Protein AF-A0A3V2P1W1-F1 (afdb_monomer)

pLDDT: mean 90.26, std 6.02, range [50.0, 93.62]

Radius of gyration: 10.5 Å; Cα contacts (8 Å, |Δi|>4): 64; chains: 1; bounding box: 25×20×25 Å

Foldseek 3Di:
DDVLLVQLLVLQVVCVVVVHFAFPVSSQVSCVVVVDDCPCVVVSLVVCVVVQQWDDDPGGIHGD

Solvent-accessible s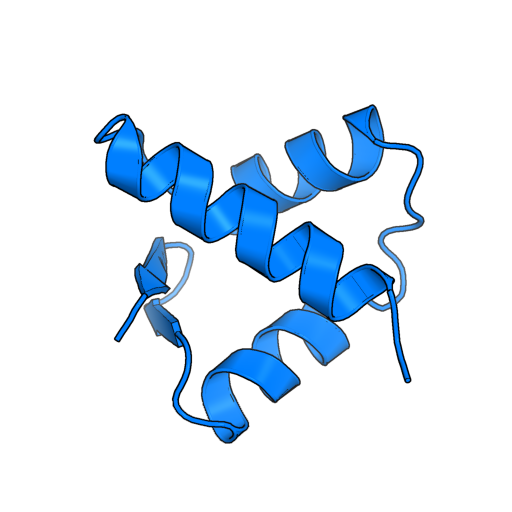urface area (backbone atoms only — not comparable to full-atom values): 3751 Å² total; per-residue (Å²): 138,60,65,69,48,56,52,51,49,50,54,51,53,49,29,56,75,68,71,43,88,42,29,59,69,56,54,50,52,52,41,44,76,74,69,50,78,71,90,54,46,69,61,45,49,54,46,39,38,73,71,62,51,29,47,74,59,94,54,41,42,47,76,101

Secondary structure (DSSP, 8-state):
--HHHHHHHHHHHHHHHTT---BHHHHHHHHHHTT--GGGHHHHHHHHHHTTSEEEETTEEEE-

Sequence (64 aa):
KTENHAALWQCIRTRTAHKEPCTIALLRDDMKKLGYEMKNFRRWLGKLEKDGVIYVDGDDVGPL

Organism: Salmonella enterica I (NCBI:txid59201)

Nearest PDB structures (foldseek):
  5v89-assembly2_C  TM=8.299E-01  e=3.020E-01  Homo sapiens
  8x7t-assembly1_B  TM=8.513E-01  e=8.524E-01  Thermococcus kodakarensis
  3dv8-assembly1_A-2  TM=6.287E-01  e=6.031E-01  Agathobacter rectalis ATCC 33656
  3f8m-assembly1_B  TM=7.491E-01  e=6.926E-01  Mycolicibacterium smegmatis MC2 155
  3l09-assembly2_C  TM=6.633E-01  e=6.338E+00  Jannaschia sp. CCS1

Structure (mmCIF, N/CA/C/O backbone):
data_AF-A0A3V2P1W1-F1
#
_entry.id   AF-A0A3V2P1W1-F1
#
loop_
_atom_site.group_PDB
_atom_site.id
_atom_site.type_symbol
_atom_site.label_atom_id
_atom_site.label_alt_id
_atom_site.label_comp_id
_atom_site.label_asym_id
_atom_site.label_entity_id
_atom_site.label_seq_id
_atom_site.pdbx_PDB_ins_code
_atom_site.Cartn_x
_atom_site.Cartn_y
_atom_site.Cartn_z
_atom_site.occupancy
_atom_site.B_iso_or_equiv
_atom_site.auth_seq_id
_atom_site.auth_comp_id
_atom_site.auth_asym_id
_atom_site.auth_atom_id
_atom_site.pdbx_PDB_model_num
ATOM 1 N N . LYS A 1 1 ? 7.741 -11.065 -10.574 1.00 50.00 1 LYS A N 1
ATOM 2 C CA . LYS A 1 1 ? 7.839 -11.375 -9.127 1.00 50.00 1 LYS A CA 1
ATOM 3 C C . LYS A 1 1 ? 8.504 -10.176 -8.482 1.00 50.00 1 LYS A C 1
ATOM 5 O O . LYS A 1 1 ? 9.635 -9.897 -8.834 1.00 50.00 1 LYS A O 1
ATOM 10 N N . THR A 1 2 ? 7.779 -9.368 -7.723 1.00 69.12 2 THR A N 1
ATOM 11 C CA . THR A 1 2 ? 8.229 -8.006 -7.401 1.00 69.12 2 THR A CA 1
ATOM 12 C C . THR A 1 2 ? 8.300 -7.845 -5.897 1.00 69.12 2 THR A C 1
ATOM 14 O O . THR A 1 2 ? 7.316 -7.438 -5.287 1.00 69.12 2 THR A O 1
ATOM 17 N N . GLU A 1 3 ? 9.461 -8.189 -5.343 1.00 85.31 3 GLU A N 1
ATOM 18 C CA . GLU A 1 3 ? 9.863 -8.090 -3.931 1.00 85.31 3 GLU A CA 1
ATOM 19 C C . GLU A 1 3 ? 9.325 -6.832 -3.232 1.00 85.31 3 GLU A C 1
ATOM 21 O O . GLU A 1 3 ? 8.758 -6.925 -2.152 1.00 85.31 3 GLU A O 1
ATOM 26 N N . ASN A 1 4 ? 9.324 -5.690 -3.923 1.00 88.56 4 ASN A N 1
ATOM 27 C CA . ASN A 1 4 ? 8.782 -4.419 -3.430 1.00 88.56 4 ASN A CA 1
ATOM 28 C C . ASN A 1 4 ? 7.308 -4.485 -2.980 1.00 88.56 4 ASN A C 1
ATOM 30 O O . ASN A 1 4 ? 6.933 -3.818 -2.023 1.00 88.56 4 ASN A O 1
ATOM 34 N N . HIS A 1 5 ? 6.461 -5.273 -3.655 1.00 88.81 5 HIS A N 1
ATOM 35 C CA . HIS A 1 5 ? 5.056 -5.436 -3.253 1.00 88.81 5 HIS A CA 1
ATOM 36 C C . HIS A 1 5 ? 4.947 -6.332 -2.022 1.00 88.81 5 HIS A C 1
ATOM 38 O O . HIS A 1 5 ? 4.105 -6.087 -1.167 1.00 88.81 5 HIS A O 1
ATOM 44 N N . ALA A 1 6 ? 5.808 -7.350 -1.921 1.00 89.88 6 ALA A N 1
ATOM 45 C CA . ALA A 1 6 ? 5.863 -8.209 -0.746 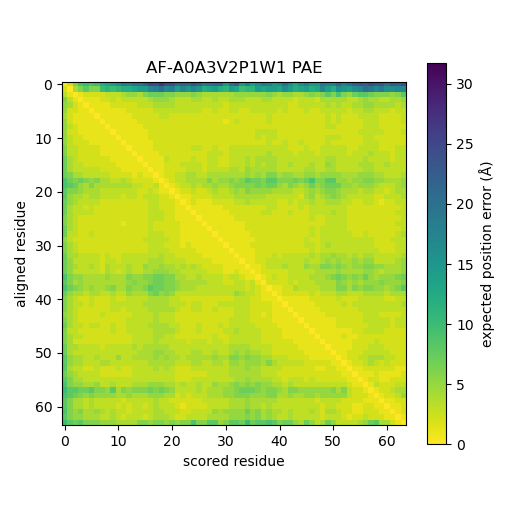1.00 89.88 6 ALA A CA 1
ATOM 46 C C . ALA A 1 6 ? 6.358 -7.422 0.476 1.00 89.88 6 ALA A C 1
ATOM 48 O O . ALA A 1 6 ? 5.749 -7.518 1.536 1.00 89.88 6 ALA A O 1
ATOM 49 N N . ALA A 1 7 ? 7.397 -6.597 0.313 1.00 92.19 7 ALA A N 1
ATOM 50 C CA . ALA A 1 7 ? 7.898 -5.705 1.354 1.00 92.19 7 ALA A CA 1
ATOM 51 C C . ALA A 1 7 ? 6.829 -4.697 1.802 1.00 92.19 7 ALA A C 1
ATOM 53 O O . ALA A 1 7 ? 6.552 -4.595 2.994 1.00 92.19 7 ALA A O 1
ATOM 54 N N . LEU A 1 8 ? 6.154 -4.037 0.852 1.00 92.81 8 LEU A N 1
ATOM 55 C CA . LEU A 1 8 ? 5.057 -3.114 1.151 1.00 92.81 8 LEU A CA 1
ATOM 56 C C . LEU A 1 8 ? 3.929 -3.804 1.925 1.00 92.81 8 LEU A C 1
ATOM 58 O O . LEU A 1 8 ? 3.466 -3.290 2.940 1.00 92.81 8 LEU A O 1
ATOM 62 N N . TRP A 1 9 ? 3.523 -4.992 1.478 1.00 92.75 9 TRP A N 1
ATOM 63 C CA . TRP A 1 9 ? 2.511 -5.779 2.170 1.00 92.75 9 TRP A CA 1
ATOM 64 C C . TRP A 1 9 ? 2.943 -6.165 3.591 1.00 92.75 9 TRP A C 1
ATOM 66 O O . TRP A 1 9 ? 2.137 -6.089 4.515 1.00 92.75 9 TRP A O 1
ATOM 76 N N . GLN A 1 10 ? 4.214 -6.526 3.803 1.00 92.25 10 GLN A N 1
ATOM 77 C CA . GLN A 1 10 ? 4.732 -6.796 5.149 1.00 92.25 10 GLN A CA 1
ATOM 78 C C . GLN A 1 10 ? 4.706 -5.553 6.049 1.00 92.25 10 GLN A C 1
ATOM 80 O O . GLN A 1 10 ? 4.354 -5.691 7.221 1.00 92.25 10 GLN A O 1
ATOM 85 N N . CYS A 1 11 ? 5.021 -4.359 5.533 1.00 93.38 11 CYS A N 1
ATOM 86 C CA . CYS A 1 11 ? 4.901 -3.112 6.298 1.00 93.38 11 CYS A CA 1
ATOM 87 C C . CYS A 1 11 ? 3.456 -2.878 6.754 1.00 93.38 11 CYS A C 1
ATOM 89 O O . CYS A 1 11 ? 3.221 -2.678 7.945 1.00 93.38 11 CYS A O 1
ATOM 91 N N . ILE A 1 12 ? 2.493 -2.986 5.832 1.00 92.56 12 ILE A N 1
ATOM 92 C CA . ILE A 1 12 ? 1.060 -2.815 6.126 1.00 92.56 12 ILE A CA 1
ATOM 93 C C . ILE A 1 12 ? 0.619 -3.829 7.183 1.00 92.56 12 ILE A C 1
ATOM 95 O O . ILE A 1 12 ? 0.111 -3.455 8.237 1.00 92.56 12 ILE A O 1
ATOM 99 N N . ARG A 1 13 ? 0.906 -5.117 6.957 1.00 92.62 13 ARG A N 1
ATOM 100 C CA . ARG A 1 13 ? 0.520 -6.196 7.873 1.00 92.62 13 ARG A CA 1
ATOM 101 C C . ARG A 1 13 ? 1.107 -6.018 9.273 1.00 92.62 13 ARG A C 1
ATOM 103 O O . ARG A 1 13 ? 0.417 -6.279 10.254 1.00 92.62 13 ARG A O 1
ATOM 110 N N . THR A 1 14 ? 2.366 -5.590 9.370 1.00 92.75 14 THR A N 1
ATOM 111 C CA . THR A 1 14 ? 3.036 -5.362 10.658 1.00 92.75 14 THR A CA 1
ATOM 112 C C . THR A 1 14 ? 2.379 -4.209 11.407 1.00 92.75 14 THR A C 1
ATOM 114 O O . THR A 1 14 ? 1.992 -4.385 12.558 1.00 92.75 14 THR A O 1
ATOM 117 N N . ARG A 1 15 ? 2.147 -3.066 10.752 1.00 91.69 15 ARG A N 1
ATOM 118 C CA . ARG A 1 15 ? 1.458 -1.929 11.384 1.00 91.69 15 ARG A CA 1
ATOM 119 C C . ARG A 1 15 ? 0.067 -2.303 11.879 1.00 91.69 15 ARG A C 1
ATOM 121 O O . ARG A 1 15 ? -0.260 -2.040 13.033 1.00 91.69 15 ARG A O 1
ATOM 128 N N . THR A 1 16 ? -0.718 -2.999 11.055 1.00 90.56 16 THR A N 1
ATOM 129 C CA . THR A 1 16 ? -2.056 -3.453 11.451 1.00 90.56 16 THR A CA 1
ATOM 130 C C . THR A 1 16 ? -2.007 -4.439 12.619 1.00 90.56 16 THR A C 1
ATOM 132 O O . THR A 1 16 ? -2.793 -4.310 13.556 1.00 90.56 16 THR A O 1
ATOM 135 N N . ALA A 1 17 ? -1.064 -5.388 12.623 1.00 90.62 17 ALA A N 1
ATOM 136 C CA . ALA A 1 17 ? -0.894 -6.331 13.732 1.00 90.62 17 ALA A CA 1
ATOM 137 C C . ALA A 1 17 ? -0.535 -5.626 15.052 1.00 90.62 17 ALA A C 1
ATOM 139 O O . ALA A 1 17 ? -0.985 -6.039 16.120 1.00 90.62 17 ALA A O 1
ATOM 140 N N . HIS A 1 18 ? 0.225 -4.534 14.972 1.00 91.00 18 HIS A N 1
ATOM 141 C CA . HIS A 1 18 ? 0.593 -3.701 16.114 1.00 91.00 18 HIS A CA 1
ATOM 142 C C . HIS A 1 18 ? -0.481 -2.658 16.482 1.00 91.00 18 HIS A C 1
ATOM 144 O O . HIS A 1 18 ? -0.304 -1.929 17.456 1.00 91.00 18 HIS A O 1
ATOM 150 N N . LYS A 1 19 ? -1.605 -2.602 15.747 1.00 88.00 19 LYS A N 1
ATOM 151 C CA . LYS A 1 19 ? -2.652 -1.567 15.863 1.00 88.00 19 LYS A CA 1
ATOM 152 C C . LYS A 1 19 ? -2.099 -0.142 15.742 1.00 88.00 19 LYS A C 1
ATOM 154 O O . LYS A 1 19 ? -2.622 0.793 16.347 1.00 88.00 19 LYS A O 1
ATOM 159 N N . GLU A 1 20 ? -1.034 0.015 14.968 1.00 89.12 20 GLU A N 1
ATOM 160 C CA . GLU A 1 20 ? -0.461 1.313 14.649 1.00 89.12 20 GLU A CA 1
ATOM 161 C C . GLU A 1 20 ? -1.201 1.941 13.465 1.00 89.12 20 GLU A C 1
ATOM 163 O O . GLU A 1 20 ? -1.668 1.220 12.577 1.00 89.12 20 GLU A O 1
ATOM 168 N N . PRO A 1 21 ? -1.274 3.282 13.401 1.00 88.38 21 PRO A N 1
ATOM 169 C CA . PRO A 1 21 ? -1.790 3.961 12.224 1.00 88.38 21 PRO A CA 1
ATOM 170 C C . PRO A 1 21 ? -0.962 3.573 10.996 1.00 88.38 21 PRO A C 1
ATOM 172 O O . PRO A 1 21 ? 0.275 3.518 11.033 1.00 88.38 21 PRO A O 1
ATOM 175 N N . CYS A 1 22 ? -1.658 3.299 9.899 1.00 92.94 22 CYS A N 1
ATOM 176 C CA . CYS A 1 22 ? -1.060 2.821 8.667 1.00 92.94 22 CYS A CA 1
ATOM 177 C C . CYS A 1 22 ? -1.409 3.796 7.546 1.00 92.94 22 CYS A C 1
ATOM 179 O O . CYS A 1 22 ? -2.370 3.614 6.815 1.00 92.94 22 CYS A O 1
ATOM 181 N N . THR A 1 23 ? -0.625 4.870 7.438 1.00 93.62 23 THR A N 1
ATOM 182 C CA . THR A 1 23 ? -0.834 5.897 6.413 1.00 93.62 23 THR A CA 1
ATOM 183 C C . THR A 1 23 ? 0.189 5.804 5.289 1.00 93.62 23 THR A C 1
ATOM 185 O O . THR A 1 23 ? 1.294 5.283 5.469 1.00 93.62 23 THR A O 1
ATOM 188 N N . ILE A 1 24 ? -0.133 6.374 4.126 1.00 91.88 24 ILE A N 1
ATOM 189 C CA . ILE A 1 24 ? 0.767 6.475 2.965 1.00 91.88 24 ILE A CA 1
ATOM 190 C C . ILE A 1 24 ? 2.131 7.058 3.368 1.00 91.88 24 ILE A C 1
ATOM 192 O O . ILE A 1 24 ? 3.169 6.560 2.925 1.00 91.88 24 ILE A O 1
ATOM 196 N N . ALA A 1 25 ? 2.150 8.091 4.217 1.00 91.88 25 ALA A N 1
ATOM 197 C CA . ALA A 1 25 ? 3.381 8.714 4.703 1.00 91.88 25 ALA A CA 1
ATOM 198 C C . ALA A 1 25 ? 4.223 7.750 5.556 1.00 91.88 25 ALA A C 1
ATOM 200 O O . ALA A 1 25 ? 5.416 7.586 5.301 1.00 91.88 25 ALA A O 1
ATOM 201 N N . LEU A 1 26 ? 3.593 7.056 6.506 1.00 93.38 26 LEU A N 1
ATOM 202 C CA . LEU A 1 26 ? 4.269 6.112 7.396 1.00 93.38 26 LEU A CA 1
ATOM 203 C C . LEU A 1 26 ? 4.822 4.898 6.640 1.00 93.38 26 LEU A C 1
ATOM 205 O O . LEU A 1 26 ? 5.982 4.528 6.820 1.00 93.38 26 LEU A O 1
ATOM 209 N N . LEU A 1 27 ? 4.032 4.335 5.725 1.00 92.69 27 LEU A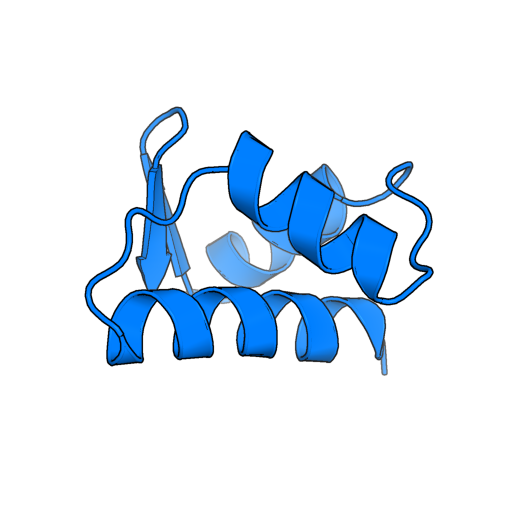 N 1
ATOM 210 C CA . LEU A 1 27 ? 4.466 3.245 4.851 1.00 92.69 27 LEU A CA 1
ATOM 211 C C . LEU A 1 27 ? 5.648 3.653 3.971 1.00 92.69 27 LEU A C 1
ATOM 213 O O . LEU A 1 27 ? 6.556 2.859 3.723 1.00 92.69 27 LEU A O 1
ATOM 217 N N . ARG A 1 28 ? 5.664 4.905 3.504 1.00 92.75 28 ARG A N 1
ATOM 218 C CA . ARG A 1 28 ? 6.781 5.447 2.732 1.00 92.75 28 ARG A CA 1
ATOM 219 C C . ARG A 1 28 ? 8.059 5.508 3.564 1.00 92.75 28 ARG A C 1
ATOM 221 O O . ARG A 1 28 ? 9.125 5.174 3.047 1.00 92.75 28 ARG A O 1
ATOM 228 N N . ASP A 1 29 ? 7.968 5.929 4.820 1.00 93.25 29 ASP A N 1
ATOM 229 C CA . ASP A 1 29 ? 9.125 5.983 5.714 1.00 93.25 29 ASP A CA 1
ATOM 230 C C . ASP A 1 29 ? 9.629 4.591 6.101 1.00 93.25 29 ASP A C 1
ATOM 232 O O . ASP A 1 29 ? 10.841 4.379 6.123 1.00 93.25 29 ASP A O 1
ATOM 236 N N . ASP A 1 30 ? 8.750 3.611 6.305 1.00 91.88 30 ASP A N 1
ATOM 237 C CA . ASP A 1 30 ? 9.182 2.229 6.548 1.00 91.88 30 ASP A CA 1
ATOM 238 C C . ASP A 1 30 ? 9.911 1.645 5.348 1.00 91.88 30 ASP A C 1
ATOM 240 O O . ASP A 1 30 ? 10.999 1.089 5.478 1.00 91.88 30 ASP A O 1
ATOM 244 N N . MET A 1 31 ? 9.349 1.828 4.156 1.00 92.69 31 MET A N 1
ATOM 245 C CA . MET A 1 31 ? 9.967 1.334 2.934 1.00 92.69 31 MET A CA 1
ATOM 246 C C . MET A 1 31 ? 11.330 1.998 2.686 1.00 92.69 31 MET A C 1
ATOM 248 O O . MET A 1 31 ? 12.261 1.331 2.237 1.00 92.69 31 MET A O 1
ATOM 252 N N . LYS A 1 32 ? 11.494 3.285 3.026 1.00 92.81 32 LYS A N 1
ATOM 253 C CA . LYS A 1 32 ? 12.806 3.954 2.994 1.00 92.81 32 LYS A CA 1
ATOM 254 C C . LYS A 1 32 ? 13.785 3.376 4.015 1.00 92.81 32 LYS A C 1
ATOM 256 O O . LYS A 1 32 ? 14.947 3.192 3.669 1.00 92.81 32 LYS A O 1
ATOM 261 N N . LYS A 1 33 ? 13.345 3.078 5.245 1.00 92.50 33 LYS A N 1
ATOM 262 C CA . LYS A 1 33 ? 14.191 2.436 6.275 1.00 92.50 33 LYS A CA 1
ATOM 263 C C . LYS A 1 33 ? 14.687 1.063 5.830 1.00 92.50 33 LYS A C 1
ATOM 265 O O . LYS A 1 33 ? 15.799 0.678 6.165 1.00 92.50 33 LYS A O 1
ATOM 270 N N . LEU A 1 34 ? 13.878 0.359 5.042 1.00 89.62 34 LEU A N 1
ATOM 271 C CA . LEU A 1 34 ? 14.241 -0.910 4.414 1.00 89.62 34 LEU A CA 1
ATOM 272 C C . LEU A 1 34 ? 15.128 -0.748 3.160 1.00 89.62 34 LEU A C 1
ATOM 274 O O . LEU A 1 34 ? 15.543 -1.748 2.583 1.00 89.62 34 LEU A O 1
ATOM 278 N N . GLY A 1 35 ? 15.427 0.483 2.731 1.00 90.69 35 GLY A N 1
ATOM 279 C CA . GLY A 1 35 ? 16.313 0.773 1.599 1.00 90.69 35 GLY A CA 1
ATOM 280 C C . GLY A 1 35 ? 15.634 0.819 0.225 1.00 90.69 35 GLY A C 1
ATOM 281 O O . GLY A 1 35 ? 16.326 0.839 -0.791 1.00 90.69 35 GLY A O 1
ATOM 282 N N . TYR A 1 36 ? 14.298 0.853 0.153 1.00 90.56 36 TYR A N 1
ATOM 283 C CA . TYR A 1 36 ? 13.580 0.897 -1.126 1.00 90.56 36 TYR A CA 1
ATOM 284 C C . TYR A 1 36 ? 13.468 2.320 -1.700 1.00 90.56 36 TYR A C 1
ATOM 286 O O . TYR A 1 36 ? 13.237 3.298 -0.987 1.00 90.56 36 TYR A O 1
ATOM 294 N N . GLU A 1 37 ? 13.527 2.436 -3.033 1.00 88.38 37 GLU A N 1
ATOM 295 C CA . GLU A 1 37 ? 13.258 3.692 -3.745 1.00 88.38 37 GLU A CA 1
ATOM 296 C C . GLU A 1 37 ? 11.754 3.977 -3.897 1.00 88.38 37 GLU A C 1
ATOM 298 O O . GLU A 1 37 ? 10.978 3.151 -4.376 1.00 88.38 37 GLU A O 1
ATOM 303 N N . MET A 1 38 ? 11.327 5.201 -3.574 1.00 90.31 38 MET A N 1
ATOM 304 C CA . MET A 1 38 ? 9.900 5.567 -3.516 1.00 90.31 38 MET A CA 1
ATOM 305 C C . MET A 1 38 ? 9.285 6.002 -4.854 1.00 90.31 38 MET A C 1
ATOM 307 O O . MET A 1 38 ? 8.113 6.384 -4.893 1.00 90.31 38 MET A O 1
ATOM 311 N N . LYS A 1 39 ? 10.045 5.938 -5.956 1.00 89.75 39 LYS A N 1
ATOM 312 C CA . LYS A 1 39 ? 9.603 6.363 -7.300 1.00 89.75 39 LYS A CA 1
ATOM 313 C C . LYS A 1 39 ? 8.349 5.620 -7.768 1.00 89.75 39 LYS A C 1
ATOM 315 O O . LYS A 1 39 ? 7.475 6.214 -8.386 1.00 89.75 39 LYS A O 1
ATOM 320 N N . ASN A 1 40 ? 8.246 4.333 -7.437 1.00 89.75 40 ASN A N 1
ATOM 321 C CA . ASN A 1 40 ? 7.154 3.463 -7.880 1.00 89.75 40 ASN A CA 1
ATOM 322 C C . ASN A 1 40 ? 6.136 3.143 -6.773 1.00 89.75 40 ASN A C 1
ATOM 324 O O . ASN A 1 40 ? 5.257 2.312 -6.980 1.00 89.75 40 ASN A O 1
ATOM 328 N N . PHE A 1 41 ? 6.219 3.808 -5.619 1.00 90.75 41 PHE A N 1
ATOM 329 C CA . PHE A 1 41 ? 5.417 3.479 -4.438 1.00 90.75 41 PHE A CA 1
ATOM 330 C C . PHE A 1 41 ? 3.903 3.499 -4.707 1.00 90.75 41 PHE A C 1
ATOM 332 O O . PHE A 1 41 ? 3.213 2.523 -4.423 1.00 90.75 41 PHE A O 1
ATOM 339 N N . ARG A 1 42 ? 3.391 4.555 -5.358 1.00 90.12 42 ARG A N 1
ATOM 340 C CA . ARG A 1 42 ? 1.965 4.638 -5.730 1.00 90.12 42 ARG A CA 1
ATOM 341 C C . ARG A 1 42 ? 1.528 3.523 -6.682 1.00 90.12 42 ARG A C 1
ATOM 343 O O . ARG A 1 42 ? 0.404 3.052 -6.584 1.00 90.12 42 ARG A O 1
ATOM 350 N N . ARG A 1 43 ? 2.413 3.073 -7.581 1.00 91.44 43 ARG A N 1
ATOM 351 C CA . ARG A 1 43 ? 2.127 1.941 -8.477 1.00 91.44 43 ARG A CA 1
ATOM 352 C C . ARG A 1 43 ? 2.013 0.633 -7.691 1.00 91.44 43 ARG A C 1
ATOM 354 O O . ARG A 1 43 ? 1.197 -0.205 -8.052 1.00 91.44 43 ARG A O 1
ATOM 361 N N . TRP A 1 44 ? 2.821 0.451 -6.647 1.00 92.38 44 TRP A N 1
ATOM 362 C CA . TRP A 1 44 ? 2.753 -0.741 -5.798 1.00 92.38 44 TRP A CA 1
ATOM 363 C C . TRP A 1 44 ? 1.488 -0.758 -4.941 1.00 92.38 44 TRP A C 1
ATOM 365 O O . TRP A 1 44 ? 0.824 -1.789 -4.901 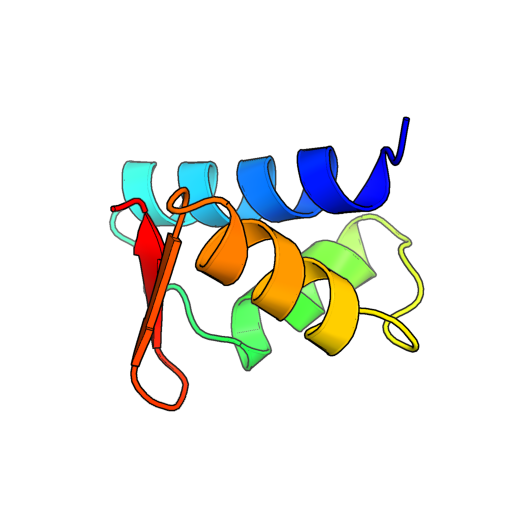1.00 92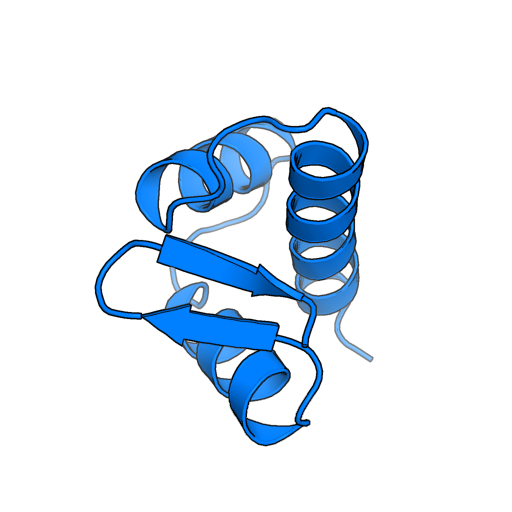.38 44 TRP A O 1
ATOM 375 N N . LEU A 1 45 ? 1.123 0.381 -4.338 1.00 91.44 45 LEU A N 1
ATOM 376 C CA . LEU A 1 45 ? -0.142 0.539 -3.611 1.00 91.44 45 LEU A CA 1
ATOM 377 C C . LEU A 1 45 ? -1.342 0.242 -4.511 1.00 91.44 45 LEU A C 1
ATOM 379 O O . LEU A 1 45 ? -2.110 -0.663 -4.213 1.00 91.44 45 LEU A O 1
ATOM 383 N N . GLY A 1 46 ? -1.440 0.918 -5.660 1.00 92.12 46 GLY A N 1
ATOM 384 C CA . GLY A 1 46 ? -2.558 0.715 -6.584 1.00 92.12 46 GLY A CA 1
ATOM 385 C C . GLY A 1 46 ? -2.633 -0.710 -7.139 1.00 92.12 46 GLY A C 1
ATOM 386 O O . GLY A 1 46 ? -3.710 -1.178 -7.488 1.00 92.12 46 GLY A O 1
ATOM 387 N N . LYS A 1 47 ? -1.508 -1.438 -7.200 1.00 91.88 47 LYS A N 1
ATOM 388 C CA . LYS A 1 47 ? -1.539 -2.865 -7.531 1.00 91.88 47 LYS A CA 1
ATOM 389 C C . LYS A 1 47 ? -2.159 -3.694 -6.405 1.00 91.88 47 LYS A C 1
ATOM 391 O O . LYS A 1 47 ? -3.020 -4.506 -6.699 1.00 91.88 47 LYS A O 1
ATOM 396 N N . LEU A 1 48 ? -1.732 -3.502 -5.156 1.00 91.62 48 LEU A N 1
ATOM 397 C CA . LEU A 1 48 ? -2.292 -4.239 -4.016 1.00 91.62 48 LEU A CA 1
ATOM 398 C C . LEU A 1 48 ? -3.783 -3.933 -3.820 1.00 91.62 48 LEU A C 1
ATOM 400 O O . LEU A 1 48 ? -4.557 -4.836 -3.521 1.00 91.62 48 LEU A O 1
ATOM 404 N N . GLU A 1 49 ? -4.182 -2.682 -4.033 1.00 93.50 49 GLU A N 1
ATOM 405 C CA . GLU A 1 49 ? -5.580 -2.252 -4.002 1.00 93.50 49 GLU A CA 1
ATOM 406 C C . GLU A 1 49 ? -6.389 -2.915 -5.125 1.00 93.50 49 GLU A C 1
ATOM 408 O O . GLU A 1 49 ? -7.418 -3.536 -4.876 1.00 93.50 49 GLU A O 1
ATOM 413 N N . LYS A 1 50 ? -5.885 -2.873 -6.366 1.00 92.88 50 LYS A N 1
ATOM 414 C CA . LYS A 1 50 ? -6.527 -3.528 -7.515 1.00 92.88 50 LYS A CA 1
ATOM 415 C C . LYS A 1 50 ? -6.619 -5.048 -7.361 1.00 92.88 50 LYS A C 1
ATOM 417 O O . LYS A 1 50 ? -7.583 -5.647 -7.829 1.00 92.88 50 LYS A O 1
ATOM 422 N N . ASP A 1 51 ? -5.619 -5.657 -6.732 1.00 91.88 51 ASP A N 1
ATOM 423 C CA . ASP A 1 51 ? -5.588 -7.088 -6.436 1.00 91.88 51 ASP A CA 1
ATOM 424 C C . ASP A 1 51 ? -6.521 -7.446 -5.250 1.00 91.88 51 ASP A C 1
ATOM 426 O O . ASP A 1 51 ? -6.645 -8.621 -4.914 1.00 91.88 51 ASP A O 1
ATOM 430 N N . GLY A 1 52 ? -7.193 -6.463 -4.628 1.00 91.25 52 GLY A N 1
ATOM 431 C CA . GLY A 1 52 ? -8.148 -6.669 -3.535 1.00 91.25 52 GLY A CA 1
ATOM 432 C C . GLY A 1 52 ? -7.494 -7.059 -2.209 1.00 91.25 52 GLY A C 1
ATOM 433 O O . GLY A 1 52 ? -8.123 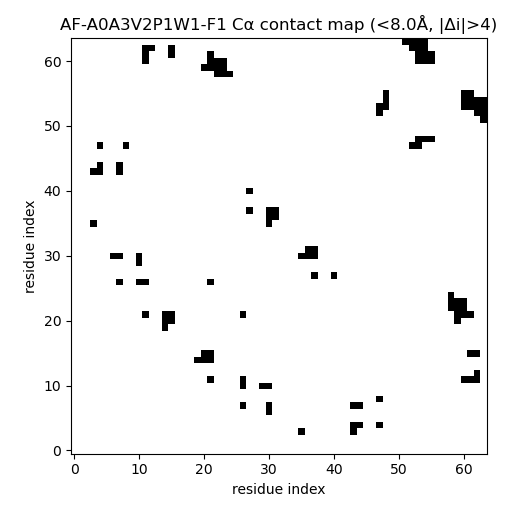-7.712 -1.384 1.00 91.25 52 GLY A O 1
ATOM 434 N N . VAL A 1 53 ? -6.221 -6.704 -2.018 1.00 92.69 53 VAL A N 1
ATOM 435 C CA . VAL A 1 53 ? -5.420 -7.072 -0.837 1.00 92.69 53 VAL A CA 1
ATOM 436 C C . VAL A 1 53 ? -5.473 -5.986 0.243 1.00 92.69 53 VAL A C 1
ATOM 438 O O . VAL A 1 53 ? -5.372 -6.283 1.433 1.00 92.69 53 VAL A O 1
ATOM 441 N N . ILE A 1 54 ? -5.608 -4.723 -0.167 1.00 93.38 54 ILE A N 1
ATOM 442 C CA . ILE A 1 54 ? -5.679 -3.553 0.719 1.00 93.38 54 ILE A CA 1
ATOM 443 C C . ILE A 1 54 ? -6.806 -2.622 0.293 1.00 93.38 54 ILE A C 1
ATOM 445 O O . ILE A 1 54 ? -7.177 -2.598 -0.880 1.00 93.38 54 ILE A O 1
ATOM 449 N N . TYR A 1 55 ? -7.274 -1.804 1.228 1.00 92.50 55 TYR A N 1
ATOM 450 C CA . TYR A 1 55 ? -8.034 -0.598 0.939 1.00 92.50 55 TYR A CA 1
ATOM 451 C C . TYR A 1 55 ? -7.123 0.625 1.085 1.00 92.50 55 TYR A C 1
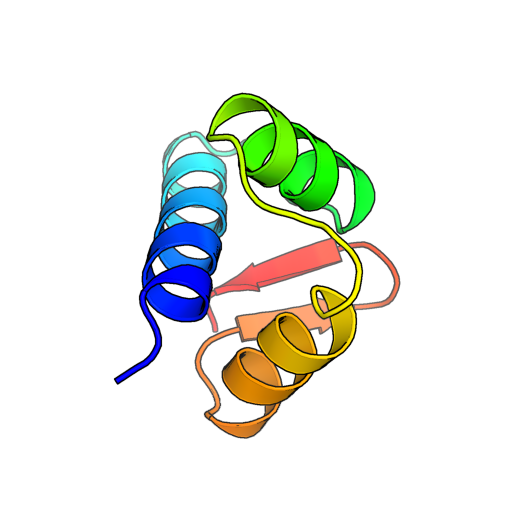ATOM 453 O O . TYR A 1 55 ? -6.185 0.626 1.889 1.00 92.50 55 TYR A O 1
ATOM 461 N N . VAL A 1 56 ? -7.401 1.664 0.301 1.00 91.31 56 VAL A N 1
ATOM 462 C CA . VAL A 1 56 ? -6.779 2.984 0.434 1.00 91.31 56 VAL A CA 1
ATOM 463 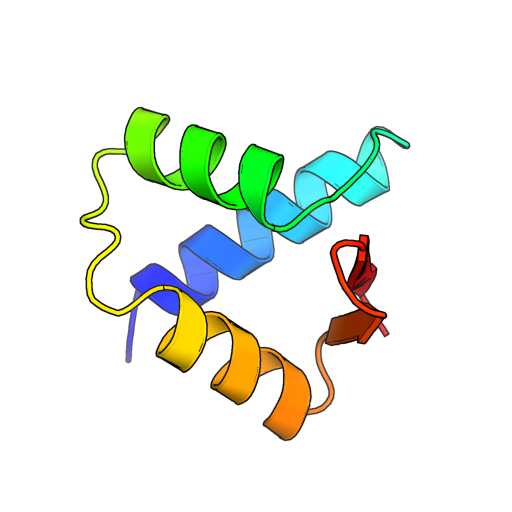C C . VAL A 1 56 ? -7.903 4.006 0.573 1.00 91.31 56 VAL A C 1
ATOM 465 O O . VAL A 1 56 ? -8.661 4.222 -0.369 1.00 91.31 56 VAL A O 1
ATOM 468 N N . ASP A 1 57 ? -8.020 4.626 1.744 1.00 88.88 57 ASP A N 1
ATOM 469 C CA . ASP A 1 5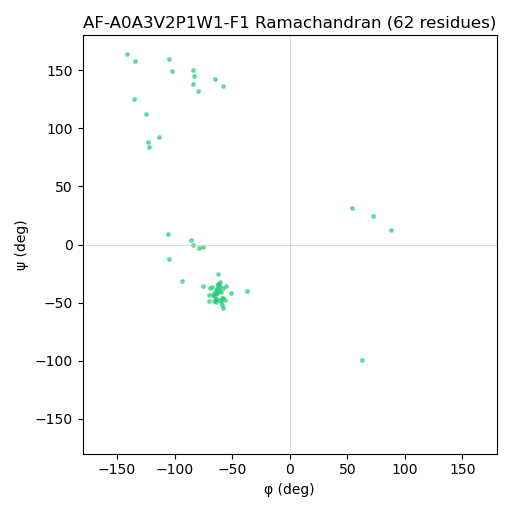7 ? -8.988 5.691 2.018 1.00 88.88 57 ASP A CA 1
ATOM 470 C C . ASP A 1 57 ? -8.253 7.014 2.258 1.00 88.88 57 ASP A C 1
ATOM 472 O O . ASP A 1 57 ? -7.776 7.319 3.355 1.00 88.88 57 ASP A O 1
ATOM 476 N N . GLY A 1 58 ? -8.085 7.784 1.181 1.00 88.12 58 GLY A N 1
ATOM 477 C CA . GLY A 1 58 ? -7.294 9.013 1.188 1.00 88.12 58 GLY A CA 1
ATOM 478 C C . GLY A 1 58 ? -5.822 8.740 1.508 1.00 88.12 58 GLY A C 1
ATOM 479 O O . GLY A 1 58 ? -5.053 8.360 0.624 1.00 88.12 58 GLY A O 1
ATOM 480 N N . ASP A 1 59 ? -5.442 8.962 2.766 1.00 90.00 59 ASP A N 1
ATOM 481 C CA . ASP A 1 59 ? -4.101 8.691 3.295 1.00 90.00 59 ASP A CA 1
ATOM 482 C C . ASP A 1 59 ? -4.036 7.437 4.177 1.00 90.00 59 ASP A C 1
ATOM 484 O O . ASP A 1 59 ? -2.924 6.988 4.460 1.00 90.00 59 ASP A O 1
ATOM 488 N N . ASP A 1 60 ? -5.171 6.870 4.599 1.00 92.19 60 ASP A N 1
ATOM 489 C CA . ASP A 1 60 ? -5.224 5.638 5.390 1.00 92.19 60 ASP A CA 1
ATOM 490 C C . ASP A 1 60 ? -5.152 4.410 4.480 1.00 92.19 60 ASP A C 1
ATOM 492 O O . ASP A 1 60 ? -5.738 4.368 3.397 1.00 92.19 60 ASP A O 1
ATOM 496 N N . VAL A 1 61 ? -4.388 3.412 4.903 1.00 92.94 61 VAL A N 1
ATOM 497 C CA . VAL A 1 61 ? -4.170 2.173 4.165 1.00 92.94 61 VAL A CA 1
ATOM 498 C C . VAL A 1 61 ? -4.286 1.015 5.133 1.00 92.94 61 VAL A C 1
ATOM 500 O O . VAL A 1 61 ? -3.529 0.929 6.097 1.00 92.94 61 VAL A O 1
ATOM 503 N N . GLY A 1 62 ? -5.149 0.058 4.831 1.00 90.94 62 GLY A N 1
ATOM 504 C CA . GLY A 1 62 ? -5.278 -1.145 5.640 1.00 90.94 62 GLY A CA 1
ATOM 505 C C . GLY A 1 62 ? -5.505 -2.391 4.796 1.00 90.94 62 GLY A C 1
ATOM 506 O O . GLY A 1 62 ? -5.806 -2.294 3.607 1.00 90.94 62 GLY A O 1
ATOM 507 N N . PRO A 1 63 ? -5.313 -3.581 5.378 1.00 91.06 63 PRO A N 1
ATOM 508 C CA . PRO A 1 63 ? -5.709 -4.825 4.735 1.00 91.06 63 PRO A CA 1
ATOM 509 C C . PRO A 1 63 ? -7.237 -4.884 4.586 1.00 91.06 63 PRO A C 1
ATOM 511 O O . PRO A 1 63 ? -7.956 -4.423 5.476 1.00 91.06 63 PRO A O 1
ATOM 514 N N . LEU A 1 64 ? -7.702 -5.442 3.463 1.00 87.56 64 LEU A N 1
ATOM 515 C CA . LEU A 1 64 ? -9.107 -5.825 3.270 1.00 87.56 64 LEU A CA 1
ATOM 516 C C . LEU A 1 64 ? -9.440 -7.130 4.005 1.00 87.56 64 LEU A C 1
ATOM 518 O O . LEU A 1 64 ? -8.536 -7.991 4.131 1.00 87.56 64 LEU A O 1
#

Mean predicted aligned error: 3.33 Å